Protein AF-A0A5S3YQ97-F1 (afdb_monomer_lite)

pLDDT: mean 92.21, std 7.27, range [41.59, 98.25]

Organism: NCBI:txid161398

Foldseek 3Di:
DVVLLVLLVVLLVLLVVLVVVLVPDDPPDPCNVCSCVVVFRDQSVVLVVQLPDPVNVVLFDPLLNVLSVVLSVVLVVCRSVLQSQLNSLSSVLNSVSVVLSVCCSVVVDPPVRSVVSVVVSVVVSVVSNVVSVVVSD

Secondary structure (DSSP, 8-state):
-HHHHHHHHHHHHHHHHHHHHHHHS-TT-GGGGGHHHHS-----HHHHHHHH-TTHHHHS-HHHHHHHHHHHHHHHHHTTTTSHHHHHHHHHHHHHHHHHHHHHHTTSS-HHHHHHHHHHHHHHHHHHHHHHHHTT-

Structure (mmCIF, N/CA/C/O backbone):
data_AF-A0A5S3YQ97-F1
#
_entry.id   AF-A0A5S3YQ97-F1
#
loop_
_atom_site.group_PDB
_atom_site.id
_atom_site.type_symbol
_atom_site.label_atom_id
_atom_site.label_alt_id
_atom_site.label_comp_id
_atom_site.label_asym_id
_atom_site.label_entity_id
_atom_site.label_seq_id
_atom_site.pdbx_PDB_ins_code
_atom_site.Cartn_x
_atom_site.Cartn_y
_atom_site.Cartn_z
_atom_site.occupancy
_atom_site.B_iso_or_equiv
_atom_site.auth_seq_id
_atom_site.auth_comp_id
_atom_site.auth_asym_id
_atom_site.auth_atom_id
_atom_site.pdbx_PDB_model_num
ATOM 1 N N . MET A 1 1 ? -13.386 -1.335 4.512 1.00 89.19 1 MET A N 1
ATOM 2 C CA . MET A 1 1 ? -11.950 -1.665 4.619 1.00 89.19 1 MET A CA 1
ATOM 3 C C . MET A 1 1 ? -11.551 -2.876 3.789 1.00 89.19 1 MET A C 1
ATOM 5 O O . MET A 1 1 ? -10.670 -2.703 2.970 1.00 89.19 1 MET A O 1
ATOM 9 N N . GLN A 1 2 ? -12.195 -4.048 3.897 1.00 92.06 2 GLN A N 1
ATOM 10 C CA . GLN A 1 2 ? -11.795 -5.233 3.103 1.00 92.06 2 GLN A CA 1
ATOM 11 C C . GLN A 1 2 ? -11.792 -5.002 1.581 1.00 92.06 2 GLN A C 1
ATOM 13 O O . GLN A 1 2 ? -10.802 -5.279 0.920 1.00 92.06 2 GLN A O 1
ATOM 18 N N . ALA A 1 3 ? -12.847 -4.388 1.033 1.00 91.88 3 ALA A N 1
ATOM 19 C CA . ALA A 1 3 ? -12.871 -4.005 -0.384 1.00 91.88 3 ALA A CA 1
ATOM 20 C C . ALA A 1 3 ? -11.758 -3.004 -0.761 1.00 91.88 3 ALA A C 1
ATOM 22 O O . ALA A 1 3 ? -11.261 -3.023 -1.880 1.00 91.88 3 ALA A O 1
ATOM 23 N N . THR A 1 4 ? -11.349 -2.144 0.179 1.00 94.75 4 THR A N 1
ATOM 24 C CA . THR A 1 4 ? -10.232 -1.211 -0.013 1.00 94.75 4 THR A CA 1
ATOM 25 C C . THR A 1 4 ? -8.905 -1.942 -0.067 1.00 94.75 4 THR A C 1
ATOM 27 O O . THR A 1 4 ? -8.126 -1.671 -0.969 1.00 94.75 4 THR A O 1
ATOM 30 N N . ILE A 1 5 ? -8.678 -2.890 0.844 1.00 97.06 5 ILE A N 1
ATOM 31 C CA . ILE A 1 5 ? -7.487 -3.742 0.835 1.00 97.06 5 ILE A CA 1
ATOM 32 C C . ILE A 1 5 ? -7.402 -4.502 -0.490 1.00 97.06 5 ILE A C 1
ATOM 34 O O . ILE A 1 5 ? -6.397 -4.369 -1.168 1.00 97.06 5 ILE A O 1
ATOM 38 N N . ALA A 1 6 ? -8.477 -5.170 -0.918 1.00 96.75 6 ALA A N 1
ATOM 39 C CA . ALA A 1 6 ? -8.490 -5.921 -2.176 1.00 96.75 6 ALA A CA 1
ATOM 40 C C . ALA A 1 6 ? -8.177 -5.046 -3.407 1.00 96.75 6 ALA A C 1
ATOM 42 O O . ALA A 1 6 ? -7.492 -5.483 -4.331 1.00 96.75 6 ALA A O 1
ATOM 43 N N . ALA A 1 7 ? -8.652 -3.795 -3.423 1.00 96.56 7 ALA A N 1
ATOM 44 C CA . ALA A 1 7 ? -8.321 -2.846 -4.484 1.00 96.56 7 ALA A CA 1
ATOM 45 C C . ALA A 1 7 ? -6.837 -2.439 -4.461 1.00 96.56 7 ALA A C 1
ATOM 47 O O . ALA A 1 7 ? -6.227 -2.319 -5.518 1.00 96.56 7 ALA A O 1
ATOM 48 N N . ILE A 1 8 ? -6.255 -2.240 -3.272 1.00 97.94 8 ILE A N 1
ATOM 49 C CA . ILE A 1 8 ? -4.829 -1.920 -3.126 1.00 97.94 8 ILE A CA 1
ATOM 50 C C . ILE A 1 8 ? -3.963 -3.135 -3.479 1.00 97.94 8 ILE A C 1
ATOM 52 O O . ILE A 1 8 ? -2.972 -2.960 -4.174 1.00 97.94 8 ILE A O 1
ATOM 56 N N . GLU A 1 9 ? -4.351 -4.345 -3.069 1.00 98.12 9 GLU A N 1
ATOM 57 C CA . GLU A 1 9 ? -3.687 -5.608 -3.428 1.00 98.12 9 GLU A CA 1
ATOM 58 C C . GLU A 1 9 ? -3.690 -5.809 -4.948 1.00 98.12 9 GLU A C 1
ATOM 60 O O . GLU A 1 9 ? -2.641 -6.030 -5.535 1.00 98.12 9 GLU A O 1
ATOM 65 N N . SER A 1 10 ? -4.822 -5.581 -5.621 1.00 97.38 10 SER A N 1
ATOM 66 C CA . SER A 1 10 ? -4.885 -5.666 -7.090 1.00 97.38 10 SER A CA 1
ATOM 67 C C . SER A 1 10 ? -3.946 -4.662 -7.776 1.00 97.38 10 SER A C 1
ATOM 69 O O . SER A 1 10 ? -3.276 -4.995 -8.753 1.00 97.38 10 SER A O 1
ATOM 71 N N . SER A 1 11 ? -3.882 -3.424 -7.269 1.00 97.25 11 SER A N 1
ATOM 72 C CA . SER A 1 11 ? -2.920 -2.419 -7.740 1.00 97.25 11 SER A CA 1
ATOM 73 C C . SER A 1 11 ? -1.476 -2.822 -7.450 1.00 97.25 11 SER A C 1
ATOM 75 O O . SER A 1 11 ? -0.593 -2.522 -8.253 1.00 97.25 11 SER A O 1
ATOM 77 N N . HIS A 1 12 ? -1.233 -3.476 -6.315 1.00 98.25 12 HIS A N 1
ATOM 78 C CA . HIS A 1 12 ? 0.079 -3.946 -5.903 1.00 98.25 12 HIS A CA 1
ATOM 79 C C . HIS A 1 12 ? 0.585 -5.053 -6.812 1.00 98.25 12 HIS A C 1
ATOM 81 O O . HIS A 1 12 ? 1.626 -4.861 -7.431 1.00 98.25 12 HIS A O 1
ATOM 87 N N . ASP A 1 13 ? -0.174 -6.134 -6.957 1.00 97.75 13 ASP A N 1
ATOM 88 C CA . ASP A 1 13 ? 0.200 -7.291 -7.773 1.00 97.75 13 ASP A CA 1
ATOM 89 C C . ASP A 1 13 ? 0.530 -6.860 -9.209 1.00 97.75 13 ASP A C 1
ATOM 91 O O . ASP A 1 13 ? 1.584 -7.184 -9.748 1.00 97.75 13 ASP A O 1
ATOM 95 N N . TYR A 1 14 ? -0.310 -6.006 -9.801 1.00 96.31 14 TYR A N 1
ATOM 96 C CA . TYR A 1 14 ? -0.055 -5.490 -11.145 1.00 96.31 14 TYR A CA 1
ATOM 97 C C . TYR A 1 14 ? 1.185 -4.584 -11.224 1.00 96.31 14 TYR A C 1
ATOM 99 O O . TYR A 1 14 ? 1.925 -4.611 -12.207 1.00 96.31 14 TYR A O 1
ATOM 107 N N . SER A 1 15 ? 1.411 -3.742 -10.212 1.00 97.44 15 SER A N 1
ATOM 108 C CA . SER A 1 15 ? 2.591 -2.869 -10.168 1.00 97.44 15 SER A CA 1
ATOM 109 C C . SER A 1 15 ? 3.882 -3.667 -9.997 1.00 97.44 15 SER A C 1
ATOM 111 O O . SER A 1 15 ? 4.913 -3.263 -10.535 1.00 97.44 15 SER A O 1
ATOM 113 N N . GLU A 1 16 ? 3.827 -4.775 -9.258 1.00 97.50 16 GLU A N 1
ATOM 114 C CA . GLU A 1 16 ? 4.945 -5.693 -9.051 1.00 97.50 16 GLU A CA 1
ATOM 115 C C . GLU A 1 16 ? 5.286 -6.398 -10.365 1.00 97.50 16 GLU A C 1
ATOM 117 O O . GLU A 1 16 ? 6.414 -6.266 -10.836 1.00 97.50 16 GLU A O 1
ATOM 122 N N . ASP A 1 17 ? 4.291 -6.984 -11.040 1.00 96.81 17 ASP A N 1
ATOM 123 C CA . ASP A 1 17 ? 4.456 -7.604 -12.362 1.00 96.81 17 ASP A CA 1
ATOM 124 C C . ASP A 1 17 ? 5.058 -6.629 -13.392 1.00 96.81 17 ASP A C 1
ATOM 126 O O . ASP A 1 17 ? 5.973 -6.973 -14.150 1.00 96.81 17 ASP A O 1
ATOM 130 N N . LEU A 1 18 ? 4.571 -5.381 -13.423 1.00 95.38 18 LEU A N 1
ATOM 131 C CA . LEU A 1 18 ? 5.116 -4.340 -14.298 1.00 95.38 18 LEU A CA 1
ATOM 132 C C . LEU A 1 18 ? 6.569 -4.006 -13.968 1.00 95.38 18 LEU A C 1
ATOM 134 O O . LEU A 1 18 ? 7.375 -3.783 -14.877 1.00 95.38 18 LEU A O 1
ATOM 138 N N . TYR A 1 19 ? 6.899 -3.913 -12.682 1.00 95.44 19 TYR A N 1
ATOM 139 C CA . TYR A 1 19 ? 8.243 -3.568 -12.250 1.00 95.44 19 TYR A CA 1
ATOM 140 C C . TYR A 1 19 ? 9.230 -4.703 -12.525 1.00 95.44 19 TYR A C 1
ATOM 142 O O . TYR A 1 19 ? 10.313 -4.442 -13.049 1.00 95.44 19 TYR A O 1
ATOM 150 N N . ASP A 1 20 ? 8.840 -5.950 -12.283 1.00 95.75 20 ASP A N 1
ATOM 151 C CA . ASP A 1 20 ? 9.639 -7.130 -12.609 1.00 95.75 20 ASP A CA 1
ATOM 152 C C . ASP A 1 20 ? 9.899 -7.227 -14.113 1.00 95.75 20 ASP A C 1
ATOM 154 O O . ASP A 1 20 ? 11.041 -7.430 -14.544 1.00 95.75 20 ASP A O 1
ATOM 158 N N . PHE A 1 21 ? 8.875 -6.975 -14.933 1.00 94.94 21 PHE A N 1
ATOM 159 C CA . PHE A 1 21 ? 9.048 -6.891 -16.380 1.00 94.94 21 PHE A CA 1
ATOM 160 C C . PHE A 1 21 ? 10.022 -5.771 -16.767 1.00 94.94 21 PHE A C 1
ATOM 162 O O . PHE A 1 21 ? 10.942 -5.990 -17.559 1.00 94.94 21 PHE A O 1
ATOM 169 N N . TYR A 1 22 ? 9.872 -4.578 -16.183 1.00 93.88 22 TYR A N 1
ATOM 170 C CA . TYR A 1 22 ? 10.790 -3.458 -16.398 1.00 93.88 22 TYR A CA 1
ATOM 171 C C . TYR A 1 22 ? 12.235 -3.809 -16.018 1.00 93.88 22 TYR A C 1
ATOM 173 O O . TYR A 1 22 ? 13.170 -3.446 -16.734 1.00 93.88 22 TYR A O 1
ATOM 181 N N . LEU A 1 23 ? 12.448 -4.522 -14.910 1.00 92.94 23 LEU A N 1
ATOM 182 C CA . LEU A 1 23 ? 13.773 -4.961 -14.479 1.00 92.94 23 LEU A CA 1
ATOM 183 C C . LEU A 1 23 ? 14.385 -5.980 -15.446 1.00 92.94 23 LEU A C 1
ATOM 185 O O . LEU A 1 23 ? 15.588 -5.896 -15.700 1.00 92.94 23 LEU A O 1
ATOM 189 N N . ALA A 1 24 ? 13.571 -6.864 -16.026 1.00 93.81 24 ALA A N 1
ATOM 190 C CA . ALA A 1 24 ? 13.998 -7.868 -16.999 1.00 93.81 24 ALA A CA 1
ATOM 191 C C . ALA A 1 24 ? 14.363 -7.292 -18.383 1.00 93.81 24 ALA A C 1
ATOM 193 O O . ALA A 1 24 ? 15.076 -7.950 -19.146 1.00 93.81 24 ALA A O 1
ATOM 194 N N . LEU A 1 25 ? 13.915 -6.075 -18.719 1.00 91.38 25 LEU A N 1
ATOM 195 C CA . LEU A 1 25 ? 14.290 -5.416 -19.974 1.00 91.38 25 LEU A CA 1
ATOM 196 C C . LEU A 1 25 ? 15.808 -5.153 -20.040 1.00 91.38 25 LEU A C 1
ATOM 198 O O . LEU A 1 25 ? 16.377 -4.640 -19.068 1.00 91.38 25 LEU A O 1
ATOM 202 N N . PRO A 1 26 ? 16.469 -5.403 -21.189 1.00 92.00 26 PRO A N 1
ATOM 203 C CA . PRO A 1 26 ? 17.873 -5.047 -21.383 1.00 92.00 26 PRO A CA 1
ATOM 204 C C . PRO A 1 26 ? 18.129 -3.568 -21.072 1.00 92.00 26 PRO A C 1
ATOM 206 O O . PRO A 1 26 ? 17.309 -2.703 -21.388 1.00 92.00 26 PRO A O 1
ATOM 209 N N . LYS A 1 27 ? 19.275 -3.247 -20.462 1.00 86.75 27 LYS A N 1
ATOM 210 C CA . LYS A 1 27 ? 19.590 -1.863 -20.061 1.00 86.75 27 LYS A CA 1
ATOM 211 C C . LYS A 1 27 ? 19.721 -0.923 -21.261 1.00 86.75 27 LYS A C 1
ATOM 213 O O . LYS A 1 27 ? 19.453 0.267 -21.139 1.00 86.75 27 LYS A O 1
ATOM 218 N N . GLU A 1 28 ? 20.116 -1.461 -22.409 1.00 87.38 28 GLU A N 1
ATOM 219 C CA . GLU A 1 28 ? 20.292 -0.746 -23.671 1.00 87.38 28 GLU A CA 1
ATOM 220 C C . GLU A 1 28 ? 18.973 -0.574 -24.447 1.00 87.38 28 GLU A C 1
ATOM 222 O O . GLU A 1 28 ? 18.949 0.091 -25.488 1.00 87.38 28 GLU A O 1
ATOM 227 N N . ASP A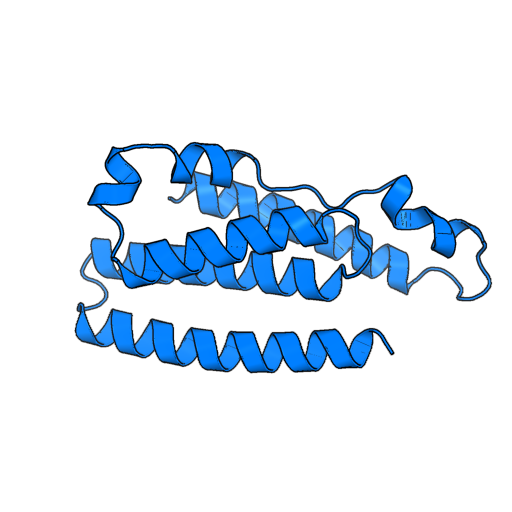 1 29 ? 17.875 -1.172 -23.971 1.00 86.62 29 ASP A N 1
ATOM 228 C CA . ASP A 1 29 ? 16.582 -1.106 -24.637 1.00 86.62 29 ASP A CA 1
ATOM 229 C C . ASP A 1 29 ? 15.982 0.304 -24.530 1.00 86.62 29 ASP A C 1
ATOM 231 O O . ASP A 1 29 ? 15.682 0.818 -23.451 1.00 86.62 29 ASP A O 1
ATOM 235 N N . LYS A 1 30 ? 15.757 0.939 -25.684 1.00 84.19 30 LYS A N 1
ATOM 236 C CA . LYS A 1 30 ? 15.173 2.285 -25.773 1.00 84.19 30 LYS A CA 1
ATOM 237 C C . LYS A 1 30 ? 13.741 2.352 -25.239 1.00 84.19 30 LYS A C 1
ATOM 239 O O . LYS A 1 30 ? 13.295 3.434 -24.865 1.00 84.19 30 LYS A O 1
ATOM 244 N N . THR A 1 31 ? 13.020 1.230 -25.199 1.00 85.94 31 THR A N 1
ATOM 245 C CA . THR A 1 31 ? 11.670 1.156 -24.620 1.00 85.94 31 THR A CA 1
ATOM 246 C C . THR A 1 31 ? 11.686 1.395 -23.114 1.00 85.94 31 THR A C 1
ATOM 248 O O . THR A 1 31 ? 10.729 1.953 -22.581 1.00 85.94 31 THR A O 1
ATOM 251 N N . ARG A 1 32 ? 12.803 1.082 -22.443 1.00 88.31 32 ARG A N 1
ATOM 252 C CA . ARG A 1 32 ? 12.977 1.244 -20.997 1.00 88.31 32 ARG A CA 1
ATOM 253 C C . ARG A 1 32 ? 12.800 2.698 -20.545 1.00 88.31 32 ARG A C 1
ATOM 255 O O . ARG A 1 32 ? 12.219 2.937 -19.493 1.00 88.31 32 ARG A O 1
ATOM 262 N N . ALA A 1 33 ? 13.226 3.665 -21.362 1.00 86.38 33 ALA A N 1
ATOM 263 C CA . ALA A 1 33 ? 13.113 5.097 -21.062 1.00 86.38 33 ALA A CA 1
ATOM 264 C C . ALA A 1 33 ? 11.663 5.615 -21.032 1.00 86.38 33 ALA A C 1
ATOM 266 O O . ALA A 1 33 ? 11.388 6.594 -20.347 1.00 86.38 33 ALA A O 1
ATOM 267 N N . TYR A 1 34 ? 10.751 4.958 -21.755 1.00 89.00 34 TYR A N 1
ATOM 268 C CA . TYR A 1 34 ? 9.344 5.359 -21.884 1.00 89.00 34 TYR A CA 1
ATOM 269 C C . TYR A 1 34 ? 8.386 4.283 -21.353 1.00 89.00 34 TYR A C 1
ATOM 271 O O . TYR A 1 34 ? 7.191 4.306 -21.653 1.00 89.00 34 TYR A O 1
ATOM 279 N N . PHE A 1 35 ? 8.903 3.306 -20.602 1.00 93.44 35 PHE A N 1
ATOM 280 C CA . PHE A 1 35 ? 8.143 2.129 -20.192 1.00 93.44 35 PHE A CA 1
ATOM 281 C C . PHE A 1 35 ? 6.917 2.514 -19.358 1.00 93.44 35 PHE A C 1
ATOM 283 O O . PHE A 1 35 ? 5.796 2.143 -19.708 1.00 93.44 35 PHE A O 1
ATOM 290 N N . PHE A 1 36 ? 7.115 3.323 -18.315 1.00 93.94 36 PHE A N 1
ATOM 291 C CA . PHE A 1 36 ? 6.037 3.761 -17.426 1.00 93.94 36 PHE A CA 1
ATOM 292 C C . PHE A 1 36 ? 5.146 4.860 -18.027 1.00 93.94 36 PHE A C 1
ATOM 294 O O . PHE A 1 36 ? 4.000 4.994 -17.613 1.00 93.94 36 PHE A O 1
ATOM 301 N N . ASP A 1 37 ? 5.587 5.559 -19.081 1.00 90.56 37 ASP A N 1
ATOM 302 C CA . ASP A 1 37 ? 4.709 6.469 -19.836 1.00 90.56 37 ASP A CA 1
ATOM 303 C C . ASP A 1 37 ? 3.597 5.703 -20.569 1.00 90.56 37 ASP A C 1
ATOM 305 O O . ASP A 1 37 ? 2.513 6.231 -20.824 1.00 90.56 37 ASP A O 1
ATOM 309 N N . LYS A 1 38 ? 3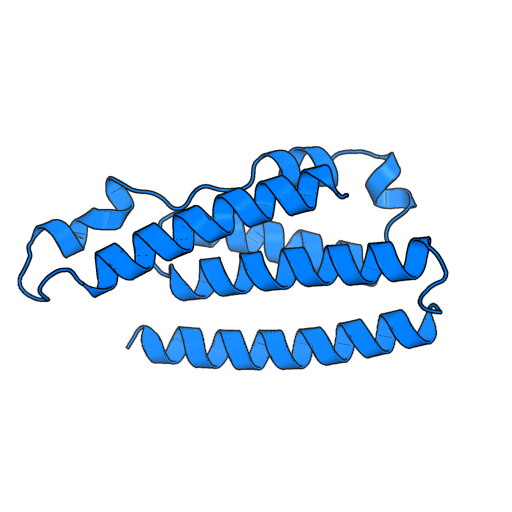.886 4.457 -20.964 1.00 90.81 38 LYS A N 1
ATOM 310 C CA . LYS A 1 38 ? 2.934 3.560 -21.633 1.00 90.81 38 LYS A CA 1
ATOM 311 C C . LYS A 1 38 ? 2.250 2.599 -20.670 1.00 90.81 38 LYS A C 1
ATOM 313 O O . LYS A 1 38 ? 1.155 2.139 -20.976 1.00 90.81 38 LYS A O 1
ATOM 318 N N . ASN A 1 39 ? 2.873 2.339 -19.526 1.00 91.56 39 ASN A N 1
ATOM 319 C CA . ASN A 1 39 ? 2.409 1.403 -18.511 1.00 91.56 39 ASN A CA 1
ATOM 320 C C . ASN A 1 39 ? 2.450 2.080 -17.129 1.00 91.56 39 ASN A C 1
ATOM 322 O O . ASN A 1 39 ? 3.301 1.731 -16.312 1.00 91.56 39 ASN A O 1
ATOM 326 N N . PRO A 1 40 ? 1.597 3.089 -16.874 1.00 92.25 40 PRO A N 1
ATOM 327 C CA . PRO A 1 40 ? 1.600 3.798 -15.600 1.00 92.25 40 PRO A CA 1
ATOM 328 C C . PRO A 1 40 ? 1.203 2.867 -14.452 1.00 92.25 40 PRO A C 1
ATOM 330 O O . PRO A 1 40 ? 0.448 1.909 -14.641 1.00 92.25 40 PRO A O 1
ATOM 333 N N . LEU A 1 41 ? 1.677 3.182 -13.247 1.00 95.81 41 LEU A N 1
ATOM 334 C CA . LEU A 1 41 ? 1.348 2.406 -12.054 1.00 95.81 41 LEU A CA 1
ATOM 335 C C . LEU A 1 41 ? -0.110 2.686 -11.639 1.00 95.81 41 LEU A C 1
ATOM 337 O O . LEU A 1 41 ? -0.475 3.853 -11.440 1.00 95.81 41 LEU A O 1
ATOM 341 N N . PRO A 1 42 ? -0.971 1.659 -11.517 1.00 95.31 42 PRO A N 1
ATOM 342 C CA . PRO A 1 42 ? -2.401 1.851 -11.304 1.00 95.31 42 PRO A CA 1
ATOM 343 C C . PRO A 1 42 ? -2.713 2.320 -9.882 1.00 95.31 42 PRO A C 1
ATOM 345 O O . PRO A 1 42 ? -2.692 1.537 -8.933 1.00 95.31 42 PRO A O 1
ATOM 348 N N . PHE A 1 43 ? -3.098 3.588 -9.733 1.00 94.50 43 PHE A N 1
ATOM 349 C CA . PHE A 1 43 ? -3.590 4.105 -8.457 1.00 94.50 43 PHE A CA 1
ATOM 350 C C . PHE A 1 43 ? -4.846 3.345 -7.977 1.00 94.50 43 PHE A C 1
ATOM 352 O O . PHE A 1 43 ? -5.792 3.191 -8.752 1.00 94.50 43 PHE A O 1
ATOM 359 N N . PRO A 1 44 ? -4.915 2.911 -6.702 1.00 94.50 44 PRO A N 1
ATOM 360 C CA . PRO A 1 44 ? -6.090 2.225 -6.173 1.00 94.50 44 PRO A CA 1
ATOM 361 C C . PRO A 1 44 ? -7.233 3.221 -5.923 1.00 94.50 44 PRO A C 1
ATOM 363 O O . PRO A 1 44 ? -7.429 3.703 -4.808 1.00 94.50 44 PRO A O 1
ATOM 366 N N . ASP A 1 45 ? -8.029 3.538 -6.946 1.00 90.94 45 ASP A N 1
ATOM 367 C CA . ASP A 1 45 ? -9.083 4.569 -6.882 1.00 90.94 45 ASP A CA 1
ATOM 368 C C . ASP A 1 45 ? -10.100 4.363 -5.752 1.00 90.94 45 ASP A C 1
ATOM 370 O O . ASP A 1 45 ? -10.626 5.324 -5.178 1.00 90.94 45 ASP A O 1
ATOM 374 N N . TYR A 1 46 ? -10.347 3.114 -5.361 1.00 93.19 46 TYR A N 1
ATOM 375 C CA . TYR A 1 46 ? -11.239 2.824 -4.246 1.00 93.19 46 TYR A CA 1
ATOM 376 C C . TYR A 1 46 ? -10.700 3.337 -2.898 1.00 93.19 46 TYR A C 1
ATOM 378 O O . TYR A 1 46 ? -11.498 3.678 -2.025 1.00 93.19 46 TYR A O 1
ATOM 386 N N . LEU A 1 47 ? -9.379 3.492 -2.731 1.00 93.69 47 LEU A N 1
ATOM 387 C CA . LEU A 1 47 ? -8.783 4.161 -1.567 1.00 93.69 47 LEU A CA 1
ATOM 388 C C . LEU A 1 47 ? -9.254 5.618 -1.468 1.00 93.69 47 LEU A C 1
ATOM 390 O O . LEU A 1 47 ? -9.616 6.075 -0.386 1.00 93.69 47 LEU A O 1
ATOM 394 N N . ASN A 1 48 ? -9.333 6.340 -2.590 1.00 91.00 48 ASN A N 1
ATOM 395 C CA . ASN A 1 48 ? -9.852 7.711 -2.601 1.00 91.00 48 ASN A CA 1
ATOM 396 C C . ASN A 1 48 ? -11.319 7.762 -2.180 1.00 91.00 48 ASN A C 1
ATOM 398 O O . ASN A 1 48 ? -11.697 8.607 -1.367 1.00 91.00 48 ASN A O 1
ATOM 402 N N . THR A 1 49 ? -12.139 6.863 -2.722 1.00 91.38 49 THR A N 1
ATOM 403 C CA . THR A 1 49 ? -13.553 6.763 -2.346 1.00 91.38 49 THR A CA 1
ATOM 404 C C . THR A 1 49 ? -13.700 6.444 -0.865 1.00 91.38 49 THR A C 1
ATOM 406 O O . THR A 1 49 ? -14.456 7.120 -0.171 1.00 91.38 49 THR A O 1
ATOM 409 N N . PHE A 1 50 ? -12.936 5.475 -0.363 1.00 91.94 50 PHE A N 1
ATOM 410 C CA . PHE A 1 50 ? -12.927 5.082 1.040 1.00 91.94 50 PHE A CA 1
ATOM 411 C C . PHE A 1 50 ? -12.580 6.262 1.960 1.00 91.94 50 PHE A C 1
ATOM 413 O O . PHE A 1 50 ? -13.355 6.585 2.856 1.00 91.94 50 PHE A O 1
ATOM 420 N N . MET A 1 51 ? -11.491 6.984 1.684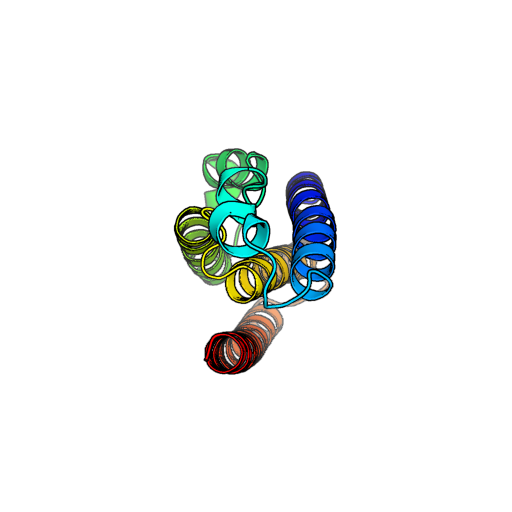 1.00 91.31 51 MET A N 1
ATOM 421 C CA . MET A 1 51 ? -11.030 8.104 2.523 1.00 91.31 51 MET A CA 1
ATOM 422 C C . MET A 1 51 ? -11.959 9.333 2.496 1.00 91.31 51 MET A C 1
ATOM 424 O O . MET A 1 51 ? -11.875 10.198 3.365 1.00 91.31 51 MET A O 1
ATOM 428 N N . ARG A 1 52 ? -12.854 9.448 1.505 1.00 89.31 52 ARG A N 1
ATOM 429 C CA . ARG A 1 52 ? -13.852 10.534 1.433 1.00 89.31 52 ARG A CA 1
ATOM 430 C C . ARG A 1 52 ? -15.123 10.243 2.232 1.00 89.31 52 ARG A C 1
ATOM 432 O O . ARG A 1 52 ? -15.917 11.156 2.454 1.00 89.31 52 ARG A O 1
ATOM 439 N N . GLN A 1 53 ? -15.351 8.998 2.644 1.00 88.00 53 GLN A N 1
ATOM 440 C CA . GLN A 1 53 ? -16.556 8.625 3.379 1.00 88.00 53 GLN A CA 1
ATOM 441 C C . GLN A 1 53 ? -16.497 9.168 4.811 1.00 88.00 53 GLN A C 1
ATOM 443 O O . GLN A 1 53 ? -15.583 8.870 5.574 1.00 88.00 53 GLN A O 1
ATOM 448 N N . SER A 1 54 ? -17.514 9.935 5.211 1.00 77.56 54 SER A N 1
ATOM 449 C CA . SER A 1 54 ? -17.583 10.545 6.549 1.00 77.56 54 SER A CA 1
ATOM 450 C C . SER A 1 54 ? -17.562 9.523 7.688 1.00 77.56 54 SER A C 1
ATOM 452 O O . SER A 1 54 ? -17.057 9.824 8.766 1.00 77.56 54 SER A O 1
ATOM 454 N N . LEU A 1 55 ? -18.092 8.320 7.446 1.00 79.62 55 LEU A N 1
ATOM 455 C CA . LEU A 1 55 ? -18.074 7.222 8.408 1.00 79.62 55 LEU A CA 1
ATOM 456 C C . LEU A 1 55 ? -16.643 6.751 8.688 1.00 79.62 55 LEU A C 1
ATOM 458 O O . LEU A 1 55 ? -16.290 6.571 9.845 1.00 79.62 55 LEU A O 1
ATOM 462 N N . VAL A 1 56 ? -15.813 6.641 7.648 1.00 80.12 56 VAL A N 1
ATOM 463 C CA . VAL A 1 56 ? -14.419 6.191 7.753 1.00 80.12 56 VAL A CA 1
ATOM 464 C C . VAL A 1 56 ? -13.622 7.122 8.662 1.00 80.12 56 VAL A C 1
ATOM 466 O O . VAL A 1 56 ? -13.005 6.665 9.618 1.00 80.12 56 VAL A O 1
ATOM 469 N N . ASN A 1 57 ? -13.751 8.433 8.461 1.00 75.44 57 ASN A N 1
ATOM 470 C CA . ASN A 1 57 ? -13.063 9.440 9.277 1.00 75.44 57 ASN A CA 1
ATOM 471 C C . ASN A 1 57 ? -13.483 9.443 10.758 1.00 75.44 57 ASN A C 1
ATOM 473 O O . ASN A 1 57 ? -12.814 10.066 11.573 1.00 75.44 57 ASN A O 1
ATOM 477 N N . ARG A 1 58 ? -14.600 8.793 11.111 1.00 78.62 58 ARG A N 1
ATOM 478 C CA . ARG A 1 58 ? -15.072 8.655 12.500 1.00 78.62 58 ARG A CA 1
ATOM 479 C C . ARG A 1 58 ? -14.736 7.302 13.119 1.00 78.62 58 ARG A C 1
ATOM 481 O O . ARG A 1 58 ? -14.840 7.168 14.332 1.00 78.62 58 ARG A O 1
AT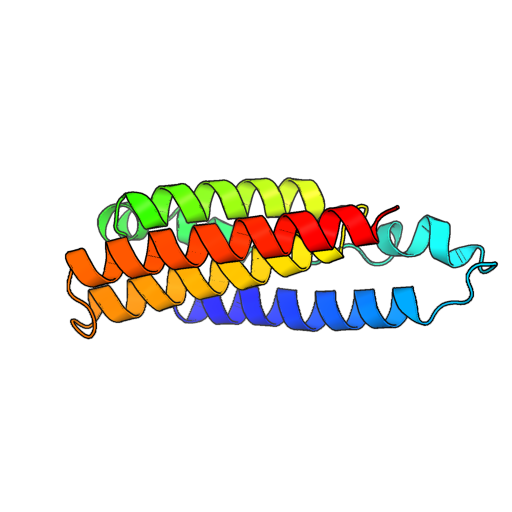OM 488 N N . THR A 1 59 ? -14.416 6.305 12.297 1.00 84.44 59 THR A N 1
ATOM 489 C CA . THR A 1 59 ? -14.162 4.929 12.745 1.00 84.44 59 THR A CA 1
ATOM 490 C C . THR A 1 59 ? -12.686 4.583 12.824 1.00 84.44 59 THR A C 1
ATOM 492 O O . THR A 1 59 ? -12.339 3.703 13.597 1.00 84.44 59 THR A O 1
ATOM 495 N N . LEU A 1 60 ? -11.841 5.230 12.017 1.00 91.69 60 LEU A N 1
ATOM 496 C CA . LEU A 1 60 ? -10.400 5.009 12.069 1.00 91.69 60 LEU A CA 1
ATOM 497 C C . LEU A 1 60 ? -9.804 5.674 13.309 1.00 91.69 60 LEU A C 1
ATOM 499 O O . LEU A 1 60 ? -10.237 6.762 13.701 1.00 91.69 60 LEU A O 1
ATOM 503 N N . SER A 1 61 ? -8.776 5.053 13.881 1.00 92.50 61 SER A N 1
ATOM 504 C CA . SER A 1 61 ? -7.910 5.741 14.832 1.00 92.50 61 SER A CA 1
ATOM 505 C C . SER A 1 61 ? -7.230 6.953 14.179 1.00 92.50 61 SER A C 1
ATOM 507 O O . SER A 1 61 ? -6.985 6.983 12.969 1.00 92.50 61 SER A O 1
ATOM 509 N N . GLU A 1 62 ? -6.932 7.977 14.984 1.00 91.44 62 GLU A N 1
ATOM 510 C CA . GLU A 1 62 ? -6.326 9.223 14.498 1.00 91.44 62 GLU A CA 1
ATOM 511 C C . GLU A 1 62 ? -4.99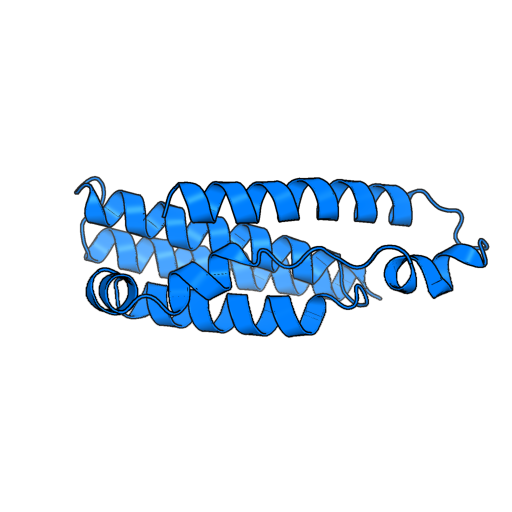7 8.965 13.782 1.00 91.44 62 GLU A C 1
ATOM 513 O O . GLU A 1 62 ? -4.792 9.460 12.675 1.00 91.44 62 GLU A O 1
ATOM 518 N N . GLN A 1 63 ? -4.138 8.128 14.368 1.00 91.25 63 GLN A N 1
ATOM 519 C CA . GLN A 1 63 ? -2.842 7.808 13.783 1.00 91.25 63 GLN A CA 1
ATOM 520 C C . GLN A 1 63 ? -2.991 7.089 12.435 1.00 91.25 63 GLN A C 1
ATOM 522 O O . GLN A 1 63 ? -2.422 7.532 11.443 1.00 91.25 63 GLN A O 1
ATOM 527 N N . THR A 1 64 ? -3.849 6.066 12.342 1.00 93.25 64 THR A N 1
ATOM 528 C CA . THR A 1 64 ? -4.111 5.398 11.057 1.00 93.25 64 THR A CA 1
ATOM 529 C C . THR A 1 64 ? -4.659 6.367 10.007 1.00 93.25 64 THR A C 1
ATOM 531 O O . THR A 1 64 ? -4.327 6.258 8.828 1.00 93.25 64 THR A O 1
ATOM 534 N N . LEU A 1 65 ? -5.492 7.334 10.398 1.00 93.44 65 LEU A N 1
ATOM 535 C CA . LEU A 1 65 ? -6.001 8.339 9.467 1.00 93.44 65 LEU A CA 1
ATOM 536 C C . LEU A 1 65 ? -4.886 9.249 8.925 1.00 93.44 65 LEU A C 1
ATOM 538 O O . LEU A 1 65 ? -4.930 9.618 7.746 1.00 93.44 65 LEU A O 1
ATOM 542 N N . ILE A 1 66 ? -3.914 9.617 9.762 1.00 93.06 66 ILE A N 1
ATOM 543 C CA . ILE A 1 66 ? -2.735 10.397 9.361 1.00 93.06 66 ILE A CA 1
ATOM 544 C C . ILE A 1 66 ? -1.920 9.597 8.340 1.00 93.06 66 ILE A C 1
ATOM 546 O O . ILE A 1 66 ? -1.747 10.070 7.211 1.00 93.06 66 ILE A O 1
ATOM 550 N N . ASP A 1 67 ? -1.543 8.363 8.681 1.00 93.88 67 ASP A N 1
ATOM 551 C CA . ASP A 1 67 ? -0.706 7.503 7.837 1.00 93.88 67 ASP A CA 1
ATOM 552 C C . ASP A 1 67 ? -1.366 7.250 6.475 1.00 93.88 67 ASP A C 1
ATOM 554 O O . ASP A 1 67 ? -0.762 7.446 5.421 1.00 93.88 67 ASP A O 1
ATOM 558 N N . LEU A 1 68 ? -2.659 6.902 6.459 1.00 95.12 68 LEU A N 1
ATOM 559 C CA . LEU A 1 68 ? -3.386 6.646 5.213 1.00 95.12 68 LEU A CA 1
ATOM 560 C C . LEU A 1 68 ? -3.494 7.886 4.322 1.00 95.12 68 LEU A C 1
ATOM 562 O O . LEU A 1 68 ? -3.499 7.758 3.095 1.00 95.12 68 LEU A O 1
ATOM 566 N N . ASN A 1 69 ? -3.599 9.088 4.895 1.00 94.69 69 ASN A N 1
ATOM 567 C CA . ASN A 1 69 ? -3.595 10.310 4.093 1.00 94.69 69 ASN A CA 1
ATOM 568 C C . ASN A 1 69 ? -2.218 10.590 3.492 1.00 94.69 69 ASN A C 1
ATOM 570 O O . ASN A 1 69 ? -2.150 10.968 2.318 1.00 94.69 69 ASN A O 1
ATOM 574 N N . GLU A 1 70 ? -1.150 10.372 4.257 1.00 95.06 70 GLU A N 1
ATOM 575 C CA . GLU A 1 70 ? 0.220 10.497 3.768 1.00 95.06 70 GLU A CA 1
ATOM 576 C C . GLU A 1 70 ? 0.509 9.481 2.656 1.00 95.06 70 GLU A C 1
ATOM 578 O O . GLU A 1 70 ? 0.927 9.866 1.559 1.00 95.06 70 GLU A O 1
ATOM 583 N N . TYR A 1 71 ? 0.210 8.200 2.881 1.00 96.06 71 TYR A N 1
ATOM 584 C CA . TYR A 1 71 ? 0.426 7.155 1.884 1.00 96.06 71 TYR A CA 1
ATOM 585 C C . TYR A 1 71 ? -0.379 7.411 0.614 1.00 96.06 71 TYR A C 1
ATOM 587 O O . TYR A 1 71 ? 0.180 7.368 -0.479 1.00 96.06 71 TYR A O 1
ATOM 595 N N . LYS A 1 72 ? -1.664 7.772 0.728 1.00 95.75 72 LYS A N 1
ATOM 596 C CA . LYS A 1 72 ? -2.507 8.123 -0.427 1.00 95.75 72 LYS A CA 1
ATOM 597 C C . LYS A 1 72 ? -1.899 9.259 -1.246 1.00 95.75 72 LYS A C 1
ATOM 599 O O . LYS A 1 72 ? -1.840 9.172 -2.470 1.00 95.75 72 LYS A O 1
ATOM 604 N N . PHE A 1 73 ? -1.448 10.322 -0.584 1.00 95.50 73 PHE A N 1
ATOM 605 C CA . PHE A 1 73 ? -0.818 11.458 -1.250 1.00 95.50 73 PHE A CA 1
ATOM 606 C C . PHE A 1 73 ? 0.483 11.060 -1.961 1.00 95.50 73 PHE A C 1
ATOM 608 O O . PHE A 1 73 ? 0.705 11.436 -3.115 1.00 95.50 73 PHE A O 1
ATOM 615 N N . ASN A 1 74 ? 1.321 10.258 -1.306 1.00 95.56 74 ASN A N 1
ATOM 616 C CA . ASN A 1 74 ? 2.581 9.789 -1.873 1.00 95.56 74 ASN A CA 1
ATOM 617 C C . ASN A 1 74 ? 2.366 8.797 -3.030 1.00 95.56 74 ASN A C 1
ATOM 619 O O . ASN A 1 74 ? 3.076 8.883 -4.032 1.00 95.56 74 ASN A O 1
ATOM 623 N N . LEU A 1 75 ? 1.350 7.930 -2.960 1.00 96.62 75 LEU A N 1
ATOM 624 C CA . LEU A 1 75 ? 0.935 7.050 -4.060 1.00 96.62 75 LEU A CA 1
ATOM 625 C C . LEU A 1 75 ? 0.519 7.858 -5.291 1.00 96.62 75 LEU A C 1
ATOM 627 O O . LEU A 1 75 ? 0.937 7.555 -6.404 1.00 96.62 75 LEU A O 1
ATOM 631 N N . GLN A 1 76 ? -0.255 8.932 -5.109 1.00 94.62 76 GLN A N 1
ATOM 632 C CA . GLN A 1 76 ? -0.619 9.814 -6.223 1.00 94.62 76 GLN A CA 1
ATOM 633 C C . GLN A 1 76 ? 0.620 10.439 -6.869 1.00 94.62 76 GLN A C 1
ATOM 635 O O . GLN A 1 76 ? 0.741 10.440 -8.093 1.00 94.62 76 GLN A O 1
ATOM 640 N N . LYS A 1 77 ? 1.567 10.924 -6.058 1.00 93.62 77 LYS A N 1
ATOM 641 C CA . LYS A 1 77 ? 2.807 11.540 -6.550 1.00 93.62 77 LYS A CA 1
ATOM 642 C C . LYS A 1 77 ? 3.736 10.583 -7.288 1.00 93.62 77 LYS A C 1
ATOM 644 O O . LYS A 1 77 ? 4.446 11.027 -8.181 1.00 93.62 77 LYS A O 1
ATOM 649 N N . THR A 1 78 ? 3.760 9.314 -6.898 1.00 93.50 78 THR A N 1
ATOM 650 C CA . THR A 1 78 ? 4.692 8.307 -7.436 1.00 93.50 78 THR A CA 1
ATOM 651 C C . THR A 1 78 ? 4.076 7.433 -8.533 1.00 93.50 78 THR A C 1
ATOM 653 O O . THR A 1 78 ? 4.776 6.623 -9.135 1.00 93.50 78 THR A O 1
ATOM 656 N N . SER A 1 79 ? 2.789 7.631 -8.847 1.00 92.12 79 SER A N 1
ATOM 657 C CA . SER A 1 79 ? 2.061 6.892 -9.893 1.00 92.12 79 SER A CA 1
ATOM 658 C C . SER A 1 79 ? 2.595 7.095 -11.319 1.00 92.12 79 SER A C 1
ATOM 660 O O . SER A 1 79 ? 2.292 6.299 -12.206 1.00 92.12 79 SER A O 1
ATOM 662 N N . ASP A 1 80 ? 3.435 8.114 -11.542 1.00 89.44 80 ASP A N 1
ATOM 663 C CA . ASP A 1 80 ? 4.109 8.354 -12.824 1.00 89.44 80 ASP A CA 1
ATOM 664 C C . ASP A 1 80 ? 5.209 7.327 -13.148 1.00 89.44 80 ASP A C 1
ATOM 666 O O . ASP A 1 80 ? 5.794 7.365 -14.228 1.00 89.44 80 ASP A O 1
ATOM 670 N N . GLY A 1 81 ? 5.499 6.408 -12.220 1.00 87.81 81 GLY A N 1
ATOM 671 C CA . GLY A 1 81 ? 6.426 5.304 -12.431 1.00 87.81 81 GLY A CA 1
ATOM 672 C C . GLY A 1 81 ? 7.898 5.709 -12.474 1.00 87.81 81 GLY A C 1
ATOM 673 O O . GLY A 1 81 ? 8.739 4.898 -12.848 1.00 87.81 81 GLY A O 1
ATOM 674 N N . LYS A 1 82 ? 8.258 6.927 -12.045 1.00 89.38 82 LYS A N 1
ATOM 675 C CA . LYS A 1 82 ? 9.677 7.308 -11.883 1.00 89.38 82 LYS A CA 1
ATOM 676 C C . LYS A 1 82 ? 10.357 6.590 -10.721 1.00 89.38 82 LYS A C 1
ATOM 678 O O . LYS A 1 82 ? 11.580 6.475 -10.697 1.00 89.38 82 LYS A O 1
ATOM 683 N N . GLN A 1 83 ? 9.574 6.161 -9.734 1.00 91.62 83 GLN A N 1
ATOM 684 C CA . GLN A 1 83 ? 10.049 5.498 -8.518 1.00 91.62 83 GLN A CA 1
ATOM 685 C C . GLN A 1 83 ? 9.155 4.289 -8.179 1.00 91.62 83 GLN A C 1
ATOM 687 O O . GLN A 1 83 ? 8.502 4.283 -7.131 1.00 91.62 83 GLN A O 1
ATOM 692 N N . PRO A 1 84 ? 9.087 3.268 -9.054 1.00 93.56 84 PRO A N 1
ATOM 693 C CA . PRO A 1 84 ? 8.161 2.141 -8.908 1.00 93.56 84 PRO A CA 1
ATOM 694 C C . PRO A 1 84 ? 8.378 1.349 -7.615 1.00 93.56 84 PRO A C 1
ATOM 696 O O . PRO A 1 84 ? 7.423 0.964 -6.952 1.00 93.56 84 PRO A O 1
ATOM 699 N N . GLN A 1 85 ? 9.624 1.200 -7.175 1.00 94.62 85 GLN A N 1
ATOM 700 C CA . GLN A 1 85 ? 9.944 0.549 -5.909 1.00 94.62 85 GLN A CA 1
ATOM 701 C C . GLN A 1 85 ? 9.423 1.326 -4.688 1.00 94.62 85 GLN A C 1
ATOM 703 O O . GLN A 1 85 ? 9.014 0.718 -3.704 1.00 94.62 85 GLN A O 1
ATOM 708 N N . ILE A 1 86 ? 9.388 2.665 -4.740 1.00 95.88 86 ILE A N 1
ATOM 709 C CA . ILE A 1 86 ? 8.789 3.475 -3.666 1.00 95.88 86 ILE A CA 1
ATOM 710 C C . ILE A 1 86 ? 7.267 3.319 -3.693 1.00 95.88 86 ILE A C 1
ATOM 712 O O . ILE A 1 86 ? 6.647 3.184 -2.641 1.00 95.88 86 ILE A O 1
ATOM 716 N N . TYR A 1 87 ? 6.673 3.293 -4.886 1.00 97.19 87 TYR A N 1
ATOM 717 C CA . TYR A 1 87 ? 5.243 3.063 -5.063 1.00 97.19 87 TYR A CA 1
ATOM 718 C C . TYR A 1 87 ? 4.794 1.720 -4.456 1.00 97.19 87 TYR A C 1
ATOM 720 O O . TYR A 1 87 ? 3.833 1.684 -3.689 1.00 97.19 87 TYR A O 1
ATOM 728 N N . LEU A 1 88 ? 5.538 0.636 -4.708 1.00 97.62 88 LEU A N 1
ATOM 729 C CA . LEU A 1 88 ? 5.280 -0.691 -4.131 1.00 97.62 88 LEU A CA 1
ATOM 730 C C . LEU A 1 88 ? 5.381 -0.707 -2.601 1.00 97.62 88 LEU A C 1
ATOM 732 O O . LEU A 1 88 ? 4.509 -1.258 -1.924 1.00 97.62 88 LEU A O 1
ATOM 736 N N . VAL A 1 89 ? 6.392 -0.032 -2.039 1.00 97.69 89 VAL A N 1
ATOM 737 C CA . VAL A 1 89 ? 6.505 0.148 -0.583 1.00 97.69 89 VAL A CA 1
ATOM 738 C C . VAL A 1 89 ? 5.259 0.860 -0.050 1.00 97.69 89 VAL A C 1
ATOM 740 O O . VAL A 1 89 ? 4.626 0.376 0.882 1.00 97.69 89 VAL A O 1
ATOM 743 N N . LEU A 1 90 ? 4.840 1.967 -0.661 1.00 97.81 90 LEU A N 1
ATOM 744 C CA . LEU A 1 90 ? 3.658 2.708 -0.213 1.00 97.81 90 LEU A CA 1
ATOM 745 C C . LEU A 1 90 ? 2.379 1.858 -0.247 1.00 97.81 90 LEU A C 1
ATOM 747 O O . LEU A 1 90 ? 1.594 1.906 0.700 1.00 97.81 90 LEU A O 1
ATOM 751 N N . LEU A 1 91 ? 2.173 1.056 -1.294 1.00 98.19 91 LEU A N 1
ATOM 752 C CA . LEU A 1 91 ? 1.034 0.137 -1.381 1.00 98.19 91 LEU A CA 1
ATOM 753 C C . LEU A 1 91 ? 1.061 -0.898 -0.249 1.00 98.19 91 LEU A C 1
ATOM 755 O O . LEU A 1 91 ? 0.053 -1.071 0.439 1.00 98.19 91 LEU A O 1
ATOM 759 N N . THR A 1 92 ? 2.221 -1.520 -0.011 1.00 98.19 92 THR A N 1
ATOM 760 C CA . THR A 1 92 ? 2.421 -2.493 1.075 1.00 98.19 92 THR A CA 1
ATOM 761 C C . THR A 1 92 ? 2.020 -1.900 2.424 1.00 98.19 92 THR A C 1
ATOM 763 O O . THR A 1 92 ? 1.191 -2.461 3.139 1.00 98.19 92 THR A O 1
ATOM 766 N N . TYR A 1 93 ? 2.557 -0.729 2.771 1.00 97.81 93 TYR A N 1
ATOM 767 C CA . TYR A 1 93 ? 2.300 -0.133 4.084 1.00 97.81 93 TYR A CA 1
ATOM 768 C C . TYR A 1 93 ? 0.893 0.466 4.208 1.00 97.81 93 TYR A C 1
ATOM 770 O O . TYR A 1 93 ? 0.337 0.484 5.306 1.00 97.81 93 TYR A O 1
ATOM 778 N N . THR A 1 94 ? 0.251 0.832 3.092 1.00 97.75 94 THR A N 1
ATOM 779 C CA . THR A 1 94 ? -1.182 1.170 3.087 1.00 97.75 94 THR A CA 1
ATOM 780 C C . THR A 1 94 ? -2.040 -0.042 3.462 1.00 97.75 94 THR A C 1
ATOM 782 O O . THR A 1 94 ? -2.974 0.087 4.256 1.00 97.75 94 THR A O 1
ATOM 785 N N . ILE A 1 95 ? -1.726 -1.228 2.924 1.00 98.00 95 ILE A N 1
ATOM 786 C CA . ILE A 1 95 ? -2.415 -2.478 3.278 1.00 98.00 95 ILE A CA 1
ATOM 787 C C . ILE A 1 95 ? -2.200 -2.802 4.760 1.00 98.00 95 ILE A C 1
ATOM 789 O O . ILE A 1 95 ? -3.169 -3.081 5.469 1.00 98.00 95 ILE A O 1
ATOM 793 N N . GLU A 1 96 ? -0.961 -2.726 5.247 1.00 97.31 96 GLU A N 1
ATOM 794 C CA . GLU A 1 96 ? -0.635 -3.047 6.641 1.00 97.31 96 GLU A CA 1
ATOM 795 C C . GLU A 1 96 ? -1.327 -2.104 7.638 1.00 97.31 96 GLU A C 1
ATOM 797 O O . GLU A 1 96 ? -1.910 -2.580 8.613 1.00 97.31 96 GLU A O 1
ATOM 802 N N . ALA A 1 97 ? -1.380 -0.796 7.363 1.00 96.50 97 ALA A N 1
ATOM 803 C CA . ALA A 1 97 ? -2.123 0.155 8.195 1.00 96.50 97 ALA A CA 1
ATOM 804 C C . ALA A 1 97 ? -3.619 -0.203 8.287 1.00 96.50 97 ALA A C 1
ATOM 806 O O . ALA A 1 97 ? -4.193 -0.250 9.377 1.00 96.50 97 ALA A O 1
ATOM 807 N N . LEU A 1 98 ? -4.252 -0.545 7.156 1.00 96.25 98 LEU A N 1
ATOM 808 C CA . LEU A 1 98 ? -5.652 -0.984 7.141 1.00 96.25 98 LEU A CA 1
ATOM 809 C C . LEU A 1 98 ? -5.856 -2.308 7.892 1.00 96.25 98 LEU A C 1
ATOM 811 O O . LEU A 1 98 ? -6.876 -2.479 8.560 1.00 96.25 98 LEU A O 1
ATOM 815 N N . ARG A 1 99 ? -4.913 -3.253 7.802 1.00 96.75 99 ARG A N 1
ATOM 816 C CA . ARG A 1 99 ? -4.983 -4.537 8.520 1.00 96.75 99 ARG A CA 1
ATOM 817 C C . ARG A 1 99 ? -4.863 -4.351 10.033 1.00 96.75 99 ARG A C 1
ATOM 819 O O . ARG A 1 99 ? -5.634 -4.969 10.769 1.00 96.75 99 ARG A O 1
ATOM 826 N N . LEU A 1 100 ? -3.955 -3.489 10.494 1.00 96.19 100 LEU A N 1
ATOM 827 C CA . LEU A 1 100 ? -3.803 -3.158 11.914 1.00 96.19 100 LEU A CA 1
ATOM 828 C C . LEU A 1 100 ? -5.079 -2.544 12.492 1.00 96.19 100 LEU A C 1
ATOM 830 O O . LEU A 1 100 ? -5.549 -2.969 13.548 1.00 96.19 100 LEU A O 1
ATOM 834 N N . GLU A 1 101 ? -5.677 -1.609 11.765 1.00 95.56 101 GLU A N 1
ATOM 835 C CA . GLU A 1 101 ? -6.924 -0.971 12.169 1.00 95.56 101 GLU A CA 1
ATOM 836 C C . GLU A 1 101 ? -8.102 -1.957 12.189 1.00 95.56 101 GLU A C 1
ATOM 838 O O . GLU A 1 101 ? -8.897 -1.945 13.125 1.00 95.56 101 GLU A O 1
ATOM 843 N N . ILE A 1 102 ? -8.201 -2.876 11.220 1.00 95.19 102 ILE A N 1
ATOM 844 C CA . ILE A 1 102 ? -9.209 -3.950 11.266 1.00 95.19 102 ILE A CA 1
ATOM 845 C C . ILE A 1 102 ? -9.040 -4.809 12.525 1.00 95.19 102 ILE A C 1
ATOM 847 O O . ILE A 1 102 ? -10.038 -5.129 13.170 1.00 95.19 102 ILE A O 1
ATOM 851 N N . ALA A 1 103 ? -7.808 -5.191 12.871 1.00 96.00 103 ALA A N 1
ATOM 852 C CA . ALA A 1 103 ? -7.541 -5.998 14.061 1.00 96.00 103 ALA A CA 1
ATOM 853 C C . ALA A 1 103 ? -7.956 -5.256 15.344 1.00 96.00 103 ALA A C 1
ATOM 855 O O . ALA A 1 103 ? -8.606 -5.834 16.217 1.00 96.00 103 ALA A O 1
ATOM 856 N N . TYR A 1 104 ? -7.668 -3.954 15.427 1.00 95.56 104 TYR A N 1
ATOM 857 C CA . TYR A 1 104 ? -8.143 -3.102 16.518 1.00 95.56 104 TYR A CA 1
ATOM 858 C C . TYR A 1 104 ? -9.676 -3.047 16.586 1.00 95.56 104 TYR A C 1
ATOM 860 O O . TYR A 1 104 ? -10.259 -3.326 17.633 1.00 95.56 104 TYR A O 1
ATOM 868 N N . GLN A 1 105 ? -10.355 -2.784 15.466 1.00 93.12 105 GLN A N 1
ATOM 869 C CA . GLN A 1 105 ? -11.820 -2.689 15.428 1.00 93.12 105 GLN A CA 1
ATOM 870 C C . GLN A 1 105 ? -12.533 -4.004 15.766 1.00 93.12 105 GLN A C 1
ATOM 872 O O . GLN A 1 105 ? -13.673 -3.989 16.229 1.00 93.12 105 GLN A O 1
ATOM 877 N N . LYS A 1 106 ? -11.875 -5.147 15.555 1.00 95.31 106 LYS A N 1
ATOM 878 C CA . LYS A 1 106 ? -12.377 -6.466 15.961 1.00 95.31 106 LYS A CA 1
ATOM 879 C C . LYS A 1 106 ? -12.094 -6.814 17.425 1.00 95.31 106 LYS A C 1
ATOM 881 O O . LYS A 1 106 ? -12.542 -7.860 17.887 1.00 95.31 106 LYS A O 1
ATOM 886 N N . GLY A 1 107 ? -11.353 -5.974 18.148 1.00 94.81 107 GLY A N 1
ATOM 887 C CA . GLY A 1 107 ? -10.897 -6.258 19.508 1.00 94.81 107 GLY A CA 1
ATOM 888 C C . GLY A 1 107 ? -9.774 -7.298 19.579 1.00 94.81 107 GLY A C 1
ATOM 889 O O . GLY A 1 107 ? -9.482 -7.799 20.660 1.00 94.81 107 GLY A O 1
ATOM 890 N N . GLU A 1 108 ? -9.139 -7.624 18.448 1.00 96.94 108 GLU A N 1
ATOM 891 C CA . GLU A 1 108 ? -7.959 -8.502 18.386 1.00 96.94 108 GLU A CA 1
ATOM 892 C C . GLU A 1 108 ? -6.695 -7.775 18.882 1.00 96.94 108 GLU A C 1
ATOM 894 O O . GLU A 1 108 ? -5.698 -8.413 19.217 1.00 96.94 108 GLU A O 1
ATOM 899 N N . LYS A 1 109 ? -6.737 -6.436 18.921 1.00 93.38 109 LYS A N 1
ATOM 900 C CA . LYS A 1 109 ? -5.717 -5.557 19.499 1.00 93.38 109 LYS A CA 1
ATOM 901 C C . LYS A 1 109 ? -6.377 -4.512 20.387 1.00 93.38 109 LYS A C 1
ATOM 903 O O . LYS A 1 109 ? -7.395 -3.931 20.019 1.00 93.38 109 LYS A O 1
ATOM 908 N N . SER A 1 110 ? -5.768 -4.226 21.527 1.00 95.00 110 SER A N 1
ATOM 909 C CA . SER A 1 110 ? -6.051 -3.026 22.309 1.00 95.00 110 SER A CA 1
ATOM 910 C C . SER A 1 110 ? -5.505 -1.773 21.616 1.00 95.00 110 SER A C 1
ATOM 912 O O . SER A 1 110 ? -4.675 -1.848 20.709 1.00 95.00 110 SER A O 1
ATOM 914 N N . LEU A 1 111 ? -5.926 -0.593 22.078 1.00 92.38 111 LEU A N 1
ATOM 915 C CA . LEU A 1 111 ? -5.417 0.681 21.562 1.00 92.38 111 LEU A CA 1
ATOM 916 C C . LEU A 1 111 ? -3.897 0.835 21.775 1.00 92.38 111 LEU A C 1
ATOM 918 O O . LEU A 1 111 ? -3.207 1.376 20.917 1.00 92.38 111 LEU A O 1
ATOM 922 N N . ILE A 1 112 ? -3.367 0.329 22.895 1.00 94.62 112 ILE A N 1
ATOM 923 C CA . ILE A 1 112 ? -1.926 0.372 23.194 1.00 94.62 112 ILE A CA 1
ATOM 924 C C . ILE A 1 112 ? -1.158 -0.528 22.219 1.00 94.62 112 ILE A C 1
ATOM 926 O O . ILE A 1 112 ? -0.131 -0.121 21.681 1.00 94.62 112 ILE A O 1
ATOM 930 N N . GLU A 1 113 ? -1.669 -1.731 21.950 1.00 96.12 113 GLU A N 1
ATOM 931 C CA . GLU A 1 113 ? -1.062 -2.657 20.986 1.00 96.12 113 GLU A CA 1
ATOM 932 C C . GLU A 1 113 ? -1.159 -2.146 19.547 1.00 96.12 113 GLU A C 1
ATOM 934 O O . GLU A 1 113 ? -0.258 -2.408 18.752 1.00 96.12 113 GLU A O 1
ATOM 939 N N . LEU A 1 114 ? -2.227 -1.416 19.204 1.00 94.31 114 LEU A N 1
ATOM 940 C CA . LEU A 1 114 ? -2.334 -0.726 17.921 1.00 94.31 114 LEU A CA 1
ATOM 941 C C . LEU A 1 114 ? -1.230 0.325 17.784 1.00 94.31 114 LEU A C 1
ATOM 943 O O . LEU A 1 114 ? -0.492 0.284 16.806 1.00 94.31 114 LEU A O 1
ATOM 947 N N . ALA A 1 115 ? -1.078 1.214 18.770 1.00 93.38 115 ALA A N 1
ATOM 948 C CA . ALA A 1 115 ? -0.061 2.265 18.739 1.00 93.38 115 ALA A CA 1
ATOM 949 C C . ALA A 1 115 ? 1.359 1.685 18.603 1.00 93.38 115 ALA A C 1
ATOM 951 O O . ALA A 1 115 ? 2.113 2.086 17.724 1.00 93.38 115 ALA A O 1
ATOM 952 N N . GLN A 1 116 ? 1.688 0.657 19.392 1.00 95.75 116 GLN A N 1
ATOM 953 C CA . GLN A 1 116 ? 2.979 -0.036 19.291 1.00 95.75 116 GLN A CA 1
ATOM 954 C C . GLN A 1 116 ? 3.190 -0.704 17.926 1.00 95.75 116 GLN A C 1
ATOM 956 O O . GLN A 1 116 ? 4.308 -0.738 17.407 1.00 95.75 116 GLN A O 1
ATOM 961 N N . ALA A 1 117 ? 2.129 -1.276 17.349 1.00 96.00 117 ALA A N 1
ATOM 962 C CA . ALA A 1 117 ? 2.206 -1.889 16.034 1.00 96.00 117 ALA A CA 1
ATOM 963 C C . ALA A 1 117 ? 2.418 -0.844 14.934 1.00 96.00 117 ALA A C 1
ATOM 965 O O . ALA A 1 117 ? 3.198 -1.118 14.025 1.00 96.00 117 ALA A O 1
ATOM 966 N N . ILE A 1 118 ? 1.788 0.330 15.037 1.00 93.69 118 ILE A N 1
ATOM 967 C CA . ILE A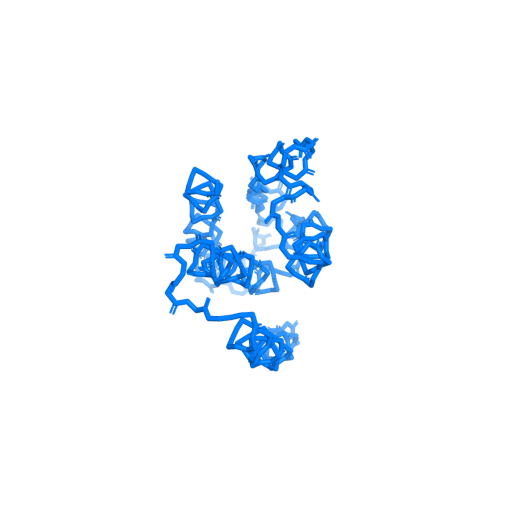 1 118 ? 1.998 1.451 14.114 1.00 93.69 118 ILE A CA 1
ATOM 968 C C . ILE A 1 118 ? 3.443 1.953 14.205 1.00 93.69 118 ILE A C 1
ATOM 970 O O . ILE A 1 118 ? 4.128 1.934 13.189 1.00 93.69 118 ILE A O 1
ATOM 974 N N . ASP A 1 119 ? 3.968 2.240 15.402 1.00 94.31 119 ASP A N 1
ATOM 975 C CA . ASP A 1 119 ? 5.366 2.681 15.581 1.00 94.31 119 ASP A CA 1
ATOM 976 C C . ASP A 1 119 ? 6.374 1.678 14.982 1.00 94.31 119 ASP A C 1
ATOM 978 O O . ASP A 1 119 ? 7.376 2.029 14.340 1.00 94.31 119 ASP A O 1
ATOM 982 N N . SER A 1 120 ? 6.109 0.381 15.179 1.00 95.62 120 SER A N 1
ATOM 983 C CA . SER A 1 120 ? 6.911 -0.683 14.576 1.00 95.62 120 SER A CA 1
ATOM 984 C C . SER A 1 120 ? 6.802 -0.677 13.051 1.00 95.62 120 SER A C 1
ATOM 986 O O . SER A 1 120 ? 7.808 -0.881 12.364 1.00 95.62 120 SER A O 1
ATOM 988 N N . ASN A 1 121 ? 5.602 -0.452 12.516 1.00 93.62 121 ASN A N 1
ATOM 989 C CA . ASN A 1 121 ? 5.351 -0.406 11.084 1.00 93.62 121 ASN A CA 1
ATOM 990 C C . ASN A 1 121 ? 6.031 0.804 10.437 1.00 93.62 121 ASN A C 1
ATOM 992 O O . ASN A 1 121 ? 6.682 0.634 9.411 1.00 93.62 121 ASN A O 1
ATOM 996 N N . ASP A 1 122 ? 6.006 1.969 11.081 1.00 92.12 122 ASP A N 1
ATOM 997 C CA . ASP A 1 122 ? 6.693 3.183 10.628 1.00 92.12 122 ASP A CA 1
ATOM 998 C C . ASP A 1 122 ? 8.205 2.997 10.577 1.00 92.12 122 ASP A C 1
ATOM 1000 O O . ASP A 1 122 ? 8.876 3.398 9.622 1.00 92.12 122 ASP A O 1
ATOM 1004 N N . THR A 1 123 ? 8.767 2.315 11.575 1.00 95.44 123 THR A N 1
ATOM 1005 C CA . THR A 1 123 ? 10.189 1.960 11.567 1.00 95.44 123 THR A CA 1
ATOM 1006 C C . THR A 1 123 ? 10.525 1.088 10.354 1.00 95.44 123 THR A C 1
ATOM 1008 O O . THR A 1 123 ? 11.508 1.338 9.652 1.00 95.44 123 THR A O 1
ATOM 1011 N N . LYS A 1 124 ? 9.702 0.072 10.067 1.00 95.94 124 LYS A N 1
ATOM 1012 C CA . LYS A 1 124 ? 9.904 -0.807 8.905 1.00 95.94 124 LYS A CA 1
ATOM 1013 C C . LYS A 1 124 ? 9.683 -0.068 7.583 1.00 95.94 124 LYS A C 1
ATOM 1015 O O . LYS A 1 124 ? 10.459 -0.285 6.653 1.00 95.94 124 LYS A O 1
ATOM 1020 N N . PHE A 1 125 ? 8.691 0.819 7.516 1.00 94.31 125 PHE A N 1
ATOM 1021 C CA . PHE A 1 125 ? 8.402 1.665 6.362 1.00 94.31 125 PHE A CA 1
ATOM 1022 C C . PHE A 1 125 ? 9.608 2.528 6.012 1.00 94.31 125 PHE A C 1
ATOM 1024 O O . PHE A 1 125 ? 10.084 2.474 4.881 1.00 94.31 125 PHE A O 1
ATOM 1031 N N . ASN A 1 126 ? 10.164 3.245 6.989 1.00 93.75 126 ASN A N 1
ATOM 1032 C CA . ASN A 1 126 ? 11.331 4.098 6.777 1.00 93.75 126 ASN A CA 1
ATOM 1033 C C . ASN A 1 126 ? 12.545 3.291 6.293 1.00 93.75 126 ASN A C 1
ATOM 1035 O O . ASN A 1 126 ? 13.189 3.666 5.314 1.00 93.75 126 ASN A O 1
ATOM 1039 N N . LEU A 1 127 ? 12.801 2.124 6.893 1.00 94.69 127 LEU A N 1
ATOM 1040 C CA . LEU A 1 127 ? 13.870 1.226 6.444 1.00 94.69 127 LEU A CA 1
ATOM 1041 C C . LEU A 1 127 ? 13.644 0.699 5.017 1.00 94.69 127 LEU A C 1
ATOM 1043 O O . LEU A 1 127 ? 14.595 0.584 4.242 1.00 94.69 127 LEU A O 1
ATOM 1047 N N . ALA A 1 128 ? 12.407 0.346 4.663 1.00 93.88 128 ALA A N 1
ATOM 1048 C CA . ALA A 1 128 ? 12.055 -0.101 3.318 1.00 93.88 128 ALA A CA 1
ATOM 1049 C C . ALA A 1 128 ? 12.204 1.037 2.299 1.00 93.88 128 ALA A C 1
ATOM 1051 O O . ALA A 1 128 ? 12.759 0.830 1.220 1.00 93.88 128 ALA A O 1
ATOM 1052 N N . LEU A 1 129 ? 11.786 2.247 2.669 1.00 92.19 129 LEU A N 1
ATOM 1053 C CA . LEU A 1 129 ? 11.902 3.443 1.850 1.00 92.19 129 LEU A CA 1
ATOM 1054 C C . LEU A 1 129 ? 13.368 3.811 1.588 1.00 92.19 129 LEU A C 1
ATOM 1056 O O . LEU A 1 129 ? 13.724 4.136 0.456 1.00 92.19 129 LEU A O 1
ATOM 1060 N N . ASP A 1 130 ? 14.236 3.722 2.594 1.00 92.75 130 ASP A N 1
ATOM 1061 C CA . ASP A 1 130 ? 15.668 3.986 2.429 1.00 92.75 130 ASP A CA 1
ATOM 1062 C C . ASP A 1 130 ? 16.325 2.974 1.483 1.00 92.75 130 ASP A C 1
ATOM 1064 O O . ASP A 1 130 ? 17.061 3.358 0.571 1.00 92.75 130 ASP A O 1
ATOM 1068 N N . LYS A 1 131 ? 15.989 1.684 1.609 1.00 91.56 131 LYS A N 1
ATOM 1069 C CA . LYS A 1 131 ? 16.443 0.644 0.666 1.00 91.56 131 LYS A CA 1
ATOM 1070 C C . LYS A 1 131 ? 15.944 0.895 -0.761 1.00 91.56 131 LYS A C 1
ATOM 1072 O O . LYS A 1 131 ? 16.703 0.750 -1.723 1.00 91.56 131 LYS A O 1
ATOM 1077 N N . ALA A 1 132 ? 14.684 1.296 -0.898 1.00 89.38 132 ALA A N 1
ATOM 1078 C CA . ALA A 1 132 ? 14.056 1.610 -2.177 1.00 89.38 132 ALA A CA 1
ATOM 1079 C C . ALA A 1 132 ? 14.724 2.817 -2.864 1.00 89.38 132 ALA A C 1
ATOM 1081 O O . ALA A 1 132 ? 14.937 2.795 -4.076 1.00 89.38 132 ALA A O 1
ATOM 1082 N N . LYS A 1 133 ? 15.127 3.837 -2.094 1.00 85.75 133 LYS A N 1
ATOM 1083 C CA . LYS A 1 133 ? 15.869 5.003 -2.601 1.00 85.75 133 LYS A CA 1
ATOM 1084 C C . LYS A 1 133 ? 17.264 4.632 -3.099 1.00 85.75 133 LYS A C 1
ATOM 1086 O O . LYS A 1 133 ? 17.653 5.094 -4.169 1.00 85.75 133 LYS A O 1
ATOM 1091 N N . VAL A 1 134 ? 17.991 3.780 -2.372 1.00 79.19 134 VAL A N 1
ATOM 1092 C CA . VAL A 1 134 ? 19.331 3.315 -2.782 1.00 79.19 134 VAL A CA 1
ATOM 1093 C C . VAL A 1 134 ? 19.276 2.507 -4.081 1.00 79.19 134 VAL A C 1
ATOM 1095 O O . VAL A 1 134 ? 20.168 2.633 -4.906 1.00 79.19 134 VAL A O 1
ATOM 1098 N N . SER A 1 135 ? 18.201 1.749 -4.310 1.00 65.75 135 SER A N 1
ATOM 1099 C CA . SER A 1 135 ? 18.021 0.934 -5.525 1.00 65.75 135 SER A CA 1
ATOM 1100 C C . SER A 1 135 ? 17.717 1.751 -6.795 1.00 65.75 135 SER A C 1
ATOM 1102 O O . SER A 1 135 ? 17.633 1.191 -7.885 1.00 65.75 135 SER A O 1
ATOM 1104 N N . THR A 1 136 ? 17.529 3.069 -6.660 1.00 57.03 136 THR A N 1
ATOM 1105 C CA . THR A 1 136 ? 17.286 4.013 -7.770 1.00 57.03 136 THR A CA 1
ATOM 1106 C C . THR A 1 136 ? 18.563 4.657 -8.324 1.00 57.03 136 THR A C 1
ATOM 1108 O O . THR A 1 136 ? 18.473 5.370 -9.324 1.00 57.03 136 THR A O 1
ATOM 1111 N N . LEU A 1 137 ? 19.709 4.463 -7.656 1.00 41.59 137 LEU A N 1
ATOM 1112 C CA . LEU A 1 137 ? 21.034 5.004 -8.004 1.00 41.59 137 LEU A CA 1
ATOM 1113 C C . LEU A 1 137 ? 21.886 3.949 -8.720 1.00 41.59 137 LEU A C 1
ATOM 1115 O O . LEU A 1 137 ? 22.645 4.353 -9.628 1.00 41.59 137 LEU A O 1
#

Radius of gyration: 16.17 Å; chains: 1; bounding box: 39×20×49 Å

Sequence (137 aa):
MQATIAAIESSHDYSEDLYDFYLALPKEDKTRAYFFDKNPLPFPDYLNTFMRQSLVNRTLSEQTLIDLNEYKFNLQKTSDGKQPQIYLVLLTYTIEALRLEIAYQKGEKSLIELAQAIDSNDTKFNLALDKAKVSTL